Protein AF-A0A2N4T0K8-F1 (afdb_monomer_lite)

Structure (mmCIF, N/CA/C/O backbone):
data_AF-A0A2N4T0K8-F1
#
_entry.id   AF-A0A2N4T0K8-F1
#
loop_
_atom_site.group_PDB
_atom_site.id
_atom_site.type_symbol
_atom_site.label_atom_id
_atom_site.label_alt_id
_atom_site.label_comp_id
_atom_site.label_asym_id
_atom_site.label_entity_id
_atom_site.label_seq_id
_atom_site.pdbx_PDB_ins_code
_atom_site.Cartn_x
_atom_site.Cartn_y
_atom_site.Cartn_z
_atom_site.occupancy
_atom_site.B_iso_or_equiv
_atom_site.auth_seq_id
_atom_site.auth_comp_id
_atom_site.auth_asym_id
_atom_site.auth_atom_id
_atom_site.pdbx_PDB_model_num
ATOM 1 N N . MET A 1 1 ? -22.682 -22.685 23.194 1.00 35.81 1 MET A N 1
ATOM 2 C CA . MET A 1 1 ? -22.125 -21.341 22.929 1.00 35.81 1 MET A CA 1
ATOM 3 C C . MET A 1 1 ? -20.955 -21.494 21.971 1.00 35.81 1 MET A C 1
ATOM 5 O O . MET A 1 1 ? -19.899 -21.954 22.378 1.00 35.81 1 MET A O 1
ATOM 9 N N . ALA A 1 2 ? -21.181 -21.249 20.679 1.00 42.75 2 ALA A N 1
ATOM 10 C CA . ALA A 1 2 ? -20.169 -21.447 19.648 1.00 42.75 2 ALA A CA 1
ATOM 11 C C . ALA A 1 2 ? -19.291 -20.196 19.550 1.00 42.75 2 ALA A C 1
ATOM 13 O O . ALA A 1 2 ? -19.754 -19.114 19.191 1.00 42.75 2 ALA A O 1
ATOM 14 N N . GLN A 1 3 ? -18.024 -20.362 19.905 1.00 50.31 3 GLN A N 1
ATOM 15 C CA . GLN A 1 3 ? -16.971 -19.372 19.768 1.00 50.31 3 GLN A CA 1
ATOM 16 C C . GLN A 1 3 ? -16.830 -19.023 18.275 1.00 50.31 3 GLN A C 1
ATOM 18 O O . GLN A 1 3 ? -16.215 -19.767 17.509 1.00 50.31 3 GLN A O 1
ATOM 23 N N . ARG A 1 4 ? -17.423 -17.909 17.820 1.00 46.72 4 ARG A N 1
ATOM 24 C CA . ARG A 1 4 ? -17.082 -17.347 16.508 1.00 46.72 4 ARG A CA 1
ATOM 25 C C . ARG A 1 4 ? -15.642 -16.861 16.604 1.00 46.72 4 ARG A C 1
ATOM 27 O O . ARG A 1 4 ? -15.381 -15.784 17.129 1.00 46.72 4 ARG A O 1
ATOM 34 N N . LYS A 1 5 ? -14.709 -17.701 16.144 1.00 46.44 5 LYS A N 1
ATOM 35 C CA . LYS A 1 5 ? -13.332 -17.326 15.808 1.00 46.44 5 LYS A CA 1
ATOM 36 C C . LYS A 1 5 ? -13.421 -15.993 15.071 1.00 46.44 5 LYS A C 1
ATOM 38 O O . LYS A 1 5 ? -13.974 -15.960 13.973 1.00 46.44 5 LYS A O 1
ATOM 43 N N . GLY A 1 6 ? -12.959 -14.912 15.701 1.00 46.44 6 GLY A N 1
ATOM 44 C CA . GLY A 1 6 ? -12.860 -13.613 15.050 1.00 46.44 6 GLY A CA 1
ATOM 45 C C . GLY A 1 6 ? -12.164 -13.836 13.719 1.00 46.44 6 GLY A C 1
ATOM 46 O O . GLY A 1 6 ? -11.069 -14.405 13.692 1.00 46.44 6 GLY A O 1
ATOM 47 N N . SER A 1 7 ? -12.855 -13.522 12.625 1.00 54.44 7 SER A N 1
ATOM 48 C CA . SER A 1 7 ? -12.310 -13.647 11.283 1.00 54.44 7 SER A CA 1
ATOM 49 C C . SER A 1 7 ? -10.968 -12.935 11.297 1.00 54.44 7 SER A C 1
ATOM 51 O O . SER A 1 7 ? -10.917 -11.723 11.515 1.00 54.44 7 SER A O 1
ATOM 53 N N . ARG A 1 8 ? -9.874 -13.689 11.139 1.00 55.66 8 ARG A N 1
ATOM 54 C CA . ARG A 1 8 ? -8.593 -13.096 10.762 1.00 55.66 8 ARG A CA 1
ATOM 55 C C . ARG A 1 8 ? -8.935 -12.197 9.585 1.00 55.66 8 ARG A C 1
ATOM 57 O O . ARG A 1 8 ? -9.476 -12.716 8.611 1.00 55.66 8 ARG A O 1
ATOM 64 N N . ALA A 1 9 ? -8.765 -10.885 9.738 1.00 62.00 9 ALA A N 1
ATOM 65 C CA . ALA A 1 9 ? -9.004 -9.953 8.648 1.00 62.00 9 ALA A CA 1
ATOM 66 C C . ALA A 1 9 ? -8.274 -10.526 7.432 1.00 62.00 9 ALA A C 1
ATOM 68 O O . ALA A 1 9 ? -7.088 -10.854 7.543 1.00 62.00 9 ALA A O 1
ATOM 69 N N . ASP A 1 10 ? -9.007 -10.808 6.355 1.00 73.62 10 ASP A N 1
ATOM 70 C CA . ASP A 1 10 ? -8.443 -11.520 5.218 1.00 73.62 10 ASP A CA 1
ATOM 71 C C . ASP A 1 10 ? -7.490 -10.570 4.497 1.00 73.62 10 ASP A C 1
ATOM 73 O O . ASP A 1 10 ? -7.874 -9.785 3.632 1.00 73.62 10 ASP A O 1
ATOM 77 N N . VAL A 1 11 ? -6.224 -10.602 4.916 1.00 82.94 11 VAL A N 1
ATOM 78 C CA . VAL A 1 11 ? -5.156 -9.749 4.385 1.00 82.94 11 VAL A CA 1
ATOM 79 C C . VAL A 1 11 ? -4.911 -10.002 2.899 1.00 82.94 11 VAL A C 1
ATOM 81 O O . VAL A 1 11 ? -4.274 -9.183 2.246 1.00 82.94 11 VAL A O 1
ATOM 84 N N . LYS A 1 12 ? -5.442 -11.101 2.343 1.00 87.12 12 LYS A N 1
ATOM 85 C CA . LYS A 1 12 ? -5.314 -11.447 0.926 1.00 87.12 12 LYS A CA 1
ATOM 86 C C . LYS A 1 12 ? -5.931 -10.393 0.010 1.00 87.12 12 LYS A C 1
ATOM 88 O O . LYS A 1 12 ? -5.330 -10.097 -1.015 1.00 87.12 12 LYS A O 1
ATOM 93 N N . GLY A 1 13 ? -7.074 -9.809 0.380 1.00 89.50 13 GLY A N 1
ATOM 94 C CA . GLY A 1 13 ? -7.744 -8.785 -0.432 1.00 89.50 13 GLY A CA 1
ATOM 95 C C . GLY A 1 13 ? -6.859 -7.552 -0.659 1.00 89.50 13 GLY A C 1
ATOM 96 O O . GLY A 1 13 ? -6.464 -7.295 -1.798 1.00 89.50 13 GLY A O 1
ATOM 97 N N . PRO A 1 14 ? -6.469 -6.834 0.413 1.00 91.88 14 PRO A N 1
ATOM 98 C CA . PRO A 1 14 ? -5.524 -5.722 0.326 1.00 91.88 14 PRO A CA 1
ATOM 99 C C . PRO A 1 14 ? -4.198 -6.100 -0.329 1.00 91.88 14 PRO A C 1
ATOM 101 O O . PRO A 1 14 ? -3.658 -5.325 -1.110 1.00 91.88 14 PRO A O 1
ATOM 104 N N . LEU A 1 15 ? -3.673 -7.293 -0.038 1.00 93.31 15 LEU A N 1
ATOM 105 C CA . LEU A 1 15 ? -2.380 -7.717 -0.560 1.00 93.31 15 LEU A CA 1
ATOM 106 C C . LEU A 1 15 ? -2.398 -7.862 -2.086 1.00 93.31 15 LEU A C 1
ATOM 108 O O . LEU A 1 15 ? -1.510 -7.335 -2.750 1.00 93.31 15 LEU A O 1
ATOM 112 N N . ILE A 1 16 ? -3.419 -8.524 -2.642 1.00 95.62 16 ILE A N 1
ATOM 113 C CA . ILE A 1 16 ? -3.562 -8.697 -4.094 1.00 95.62 16 ILE A CA 1
ATOM 114 C C . ILE A 1 16 ? -3.710 -7.336 -4.777 1.00 95.62 16 ILE A C 1
ATOM 116 O O . ILE A 1 16 ? -3.024 -7.075 -5.766 1.00 95.62 16 ILE A O 1
ATOM 120 N N . LEU A 1 17 ? -4.561 -6.459 -4.234 1.00 93.94 17 LEU A N 1
ATOM 121 C CA . LEU A 1 17 ? -4.779 -5.121 -4.786 1.00 93.94 17 LEU A CA 1
ATOM 122 C C . LEU A 1 17 ? -3.470 -4.324 -4.846 1.00 93.94 17 LEU A C 1
ATOM 124 O O . LEU A 1 17 ? -3.122 -3.781 -5.895 1.00 93.94 17 LEU A O 1
ATOM 128 N N . SER A 1 18 ? -2.718 -4.294 -3.747 1.00 94.50 18 SER A N 1
ATOM 129 C CA . SER A 1 18 ? -1.447 -3.575 -3.684 1.00 94.50 18 SER A CA 1
ATOM 130 C C . SER A 1 18 ? -0.415 -4.138 -4.653 1.00 94.50 18 SER A C 1
ATOM 132 O O . SER A 1 18 ? 0.287 -3.367 -5.305 1.00 94.50 18 SER A O 1
ATOM 134 N N . THR A 1 19 ? -0.324 -5.464 -4.800 1.00 96.25 19 THR A N 1
ATOM 135 C CA . THR A 1 19 ? 0.590 -6.083 -5.771 1.00 96.25 19 THR A CA 1
ATOM 136 C C . THR A 1 19 ? 0.239 -5.690 -7.206 1.00 96.25 19 THR A C 1
ATOM 138 O O . THR A 1 19 ? 1.135 -5.330 -7.966 1.00 96.25 19 THR A O 1
ATOM 141 N N . VAL A 1 20 ? -1.046 -5.696 -7.578 1.00 97.44 20 VAL A N 1
ATOM 142 C CA . VAL A 1 20 ? -1.486 -5.258 -8.915 1.00 97.44 20 VAL A CA 1
ATOM 143 C C . VAL A 1 20 ? -1.114 -3.795 -9.154 1.00 97.44 20 VAL A C 1
ATOM 145 O O . VAL A 1 20 ? -0.521 -3.474 -10.184 1.00 97.44 20 VAL A O 1
ATOM 148 N N . MET A 1 21 ? -1.384 -2.917 -8.186 1.00 96.81 21 MET A N 1
ATOM 149 C CA . MET A 1 21 ? -1.031 -1.498 -8.287 1.00 96.81 21 MET A CA 1
ATOM 150 C C . MET A 1 21 ? 0.480 -1.278 -8.421 1.00 96.81 21 MET A C 1
ATOM 152 O O . MET A 1 21 ? 0.903 -0.427 -9.201 1.00 96.81 21 MET A O 1
ATOM 156 N N . ALA A 1 22 ? 1.299 -2.071 -7.725 1.00 96.19 22 ALA A N 1
ATOM 157 C CA . ALA A 1 22 ? 2.754 -2.018 -7.838 1.00 96.19 22 ALA A CA 1
ATOM 158 C C . ALA A 1 22 ? 3.237 -2.379 -9.251 1.00 96.19 22 ALA A C 1
ATOM 160 O O . ALA A 1 22 ? 4.089 -1.686 -9.803 1.00 96.19 22 ALA A O 1
ATOM 161 N N . VAL A 1 23 ? 2.666 -3.424 -9.861 1.00 97.25 23 VAL A N 1
ATOM 162 C CA . VAL A 1 23 ? 2.999 -3.839 -11.236 1.00 97.25 23 VAL A CA 1
ATOM 163 C C . VAL A 1 23 ? 2.595 -2.764 -12.246 1.00 97.25 23 VAL A C 1
ATOM 165 O O . VAL A 1 23 ? 3.375 -2.440 -13.141 1.00 97.25 23 VAL A O 1
ATOM 168 N N . VAL A 1 24 ? 1.409 -2.170 -12.085 1.00 96.50 24 VAL A N 1
ATOM 169 C CA . VAL A 1 24 ? 0.945 -1.069 -12.944 1.00 96.50 24 VAL A CA 1
ATOM 170 C C . VAL A 1 24 ? 1.867 0.144 -12.818 1.00 96.50 24 VAL A C 1
ATOM 172 O O . VAL A 1 24 ? 2.294 0.692 -13.833 1.00 96.50 24 VAL A O 1
ATOM 175 N N . ALA A 1 25 ? 2.222 0.539 -11.592 1.00 95.69 25 ALA A N 1
ATOM 176 C CA . ALA A 1 25 ? 3.135 1.651 -11.345 1.00 95.69 25 ALA A CA 1
ATOM 177 C C . ALA A 1 25 ? 4.531 1.383 -11.923 1.00 95.69 25 ALA A C 1
ATOM 179 O O . ALA A 1 25 ? 5.100 2.259 -12.571 1.00 95.69 25 ALA A O 1
ATOM 180 N N . PHE A 1 26 ? 5.053 0.165 -11.752 1.00 93.62 26 PHE A N 1
ATOM 181 C CA . PHE A 1 26 ? 6.319 -0.253 -12.346 1.00 93.62 26 PHE A CA 1
ATOM 182 C C . PHE A 1 26 ? 6.297 -0.094 -13.868 1.00 93.62 26 PHE A C 1
ATOM 184 O O . PHE A 1 26 ? 7.172 0.563 -14.424 1.00 93.62 26 PHE A O 1
ATOM 191 N N . ALA A 1 27 ? 5.291 -0.664 -14.541 1.00 92.31 27 ALA A N 1
ATOM 192 C CA . ALA A 1 27 ? 5.180 -0.612 -15.995 1.00 92.31 27 ALA A CA 1
ATOM 193 C C . ALA A 1 27 ? 5.035 0.831 -16.497 1.00 92.31 27 ALA A C 1
ATOM 195 O O . ALA A 1 27 ? 5.733 1.235 -17.426 1.00 92.31 27 ALA A O 1
ATOM 196 N N . ALA A 1 28 ? 4.187 1.629 -15.841 1.00 92.12 28 ALA A N 1
ATOM 197 C CA . ALA A 1 28 ? 4.003 3.035 -16.176 1.00 92.12 28 ALA A CA 1
ATOM 198 C C . ALA A 1 28 ? 5.312 3.823 -16.035 1.00 92.12 28 ALA A C 1
ATOM 200 O O . ALA A 1 28 ? 5.703 4.531 -16.959 1.00 92.12 28 ALA A O 1
ATOM 201 N N . VAL A 1 29 ? 6.032 3.677 -14.920 1.00 92.19 29 VAL A N 1
ATOM 202 C CA . VAL A 1 29 ? 7.287 4.407 -14.694 1.00 92.19 29 VAL A CA 1
ATOM 203 C C . VAL A 1 29 ? 8.406 3.896 -15.595 1.00 92.19 29 VAL A C 1
ATOM 205 O O . VAL A 1 29 ? 9.145 4.710 -16.135 1.00 92.19 29 VAL A O 1
ATOM 208 N N . ALA A 1 30 ? 8.512 2.591 -15.839 1.00 88.19 30 ALA A N 1
ATOM 209 C CA . ALA A 1 30 ? 9.498 2.041 -16.767 1.00 88.19 30 ALA A CA 1
ATOM 210 C C . ALA A 1 30 ? 9.324 2.595 -18.195 1.00 88.19 30 ALA A C 1
ATOM 212 O O . ALA A 1 30 ? 10.316 2.883 -18.864 1.00 88.19 30 ALA A O 1
ATOM 213 N N . ILE A 1 31 ? 8.079 2.794 -18.646 1.00 87.38 31 ILE A N 1
ATOM 214 C CA . ILE A 1 31 ? 7.776 3.358 -19.970 1.00 87.38 31 ILE A CA 1
ATOM 215 C C . ILE A 1 31 ? 7.943 4.883 -19.975 1.00 87.38 31 ILE A C 1
ATOM 217 O O . ILE A 1 31 ? 8.619 5.429 -20.841 1.00 87.38 31 ILE A O 1
ATOM 221 N N . PHE A 1 32 ? 7.357 5.600 -19.016 1.00 86.50 32 PHE A N 1
ATOM 222 C CA . PHE A 1 32 ? 7.353 7.065 -19.045 1.00 86.50 32 PHE A CA 1
ATOM 223 C C . PHE A 1 32 ? 8.681 7.691 -18.616 1.00 86.50 32 PHE A C 1
ATOM 225 O O . PHE A 1 32 ? 9.048 8.742 -19.134 1.00 86.50 32 PHE A O 1
ATOM 232 N N . ALA A 1 33 ? 9.436 7.059 -17.713 1.00 85.81 33 ALA A N 1
ATOM 233 C CA . ALA A 1 33 ? 10.711 7.607 -17.249 1.00 85.81 33 ALA A CA 1
ATOM 234 C C . ALA A 1 33 ? 11.848 7.468 -18.271 1.00 85.81 33 ALA A C 1
ATOM 236 O O . ALA A 1 33 ? 12.880 8.119 -18.115 1.00 85.81 33 ALA A O 1
ATOM 237 N N . THR A 1 34 ? 11.689 6.616 -19.288 1.00 80.44 34 THR A N 1
ATOM 238 C CA . THR A 1 34 ? 12.666 6.475 -20.379 1.00 80.44 34 THR A CA 1
ATOM 239 C C . THR A 1 34 ? 12.454 7.521 -21.467 1.00 80.44 34 THR A C 1
ATOM 241 O O . THR A 1 34 ? 13.408 7.923 -22.127 1.00 80.44 34 THR A O 1
ATOM 244 N N . GLY A 1 35 ? 11.230 8.031 -21.629 1.00 74.38 35 GLY A N 1
ATOM 245 C CA . GLY A 1 35 ? 10.932 9.074 -22.612 1.00 74.38 35 GLY A CA 1
ATOM 246 C C . GLY A 1 35 ? 11.158 8.651 -24.072 1.00 74.38 35 GLY A C 1
ATOM 247 O O . GLY A 1 35 ? 11.260 9.521 -24.930 1.00 74.38 35 GLY A O 1
ATOM 248 N N . GLY A 1 36 ? 11.259 7.346 -24.364 1.00 69.44 36 GLY A N 1
ATOM 249 C CA . GLY A 1 36 ? 11.538 6.799 -25.699 1.00 69.44 36 GLY A CA 1
ATOM 250 C C . GLY A 1 36 ? 12.529 5.627 -25.676 1.00 69.44 36 GLY A C 1
ATOM 251 O O . GLY A 1 36 ? 13.088 5.297 -24.633 1.00 69.44 36 GLY A O 1
ATOM 252 N N . THR A 1 37 ? 12.752 4.985 -26.829 1.00 64.62 37 THR A N 1
ATOM 253 C CA . THR A 1 37 ? 13.594 3.774 -26.957 1.00 64.62 37 THR A CA 1
ATOM 254 C C . THR A 1 37 ? 15.102 4.034 -26.904 1.00 64.62 37 THR A C 1
ATOM 256 O O . THR A 1 37 ? 15.863 3.083 -26.761 1.00 64.62 37 THR A O 1
ATOM 259 N N . ASP A 1 38 ? 15.538 5.293 -27.007 1.00 68.06 38 ASP A N 1
ATOM 260 C CA . ASP A 1 38 ? 16.963 5.665 -27.025 1.00 68.06 38 ASP A CA 1
ATOM 261 C C . ASP A 1 38 ? 17.587 5.823 -25.630 1.00 68.06 38 ASP A C 1
ATOM 263 O O . ASP A 1 38 ? 18.800 5.984 -25.503 1.00 68.06 38 ASP A O 1
ATOM 267 N N . ASN A 1 39 ? 16.785 5.768 -24.565 1.00 72.81 39 ASN A N 1
ATOM 268 C CA . ASN A 1 39 ? 17.273 5.898 -23.196 1.00 72.81 39 ASN A CA 1
ATOM 269 C C . ASN A 1 39 ? 17.318 4.558 -22.467 1.00 72.81 39 ASN A C 1
ATOM 271 O O . ASN A 1 39 ? 16.466 3.686 -22.635 1.00 72.81 39 ASN A O 1
ATOM 275 N N . ALA A 1 40 ? 18.295 4.442 -21.568 1.00 74.38 40 ALA A N 1
ATOM 276 C CA . ALA A 1 40 ? 18.405 3.302 -20.673 1.00 74.38 40 ALA A CA 1
ATOM 277 C C . ALA A 1 40 ? 17.145 3.163 -19.806 1.00 74.38 40 ALA A C 1
ATOM 279 O O . ALA A 1 40 ? 16.671 4.132 -19.202 1.00 74.38 40 ALA A O 1
ATOM 280 N N . LEU A 1 41 ? 16.633 1.933 -19.712 1.00 75.19 41 LEU A N 1
ATOM 281 C CA . LEU A 1 41 ? 15.462 1.624 -18.904 1.00 75.19 41 LEU A CA 1
ATOM 282 C C . LEU A 1 41 ? 15.750 1.924 -17.428 1.00 75.19 41 LEU A C 1
ATOM 284 O O . LEU A 1 41 ? 16.597 1.277 -16.810 1.00 75.19 41 LEU A O 1
ATOM 288 N N . ARG A 1 42 ? 15.053 2.909 -16.845 1.00 84.62 42 ARG A N 1
ATOM 289 C CA . ARG A 1 42 ? 15.233 3.293 -15.434 1.00 84.62 42 ARG A CA 1
ATOM 290 C C . ARG A 1 42 ? 14.517 2.319 -14.498 1.00 84.62 42 ARG A C 1
ATOM 292 O O . ARG A 1 42 ? 13.555 2.678 -13.824 1.00 84.62 42 ARG A O 1
ATOM 299 N N . LEU A 1 43 ? 15.018 1.084 -14.456 1.00 86.06 43 LEU A N 1
ATOM 300 C CA . LEU A 1 43 ? 14.514 0.011 -13.594 1.00 86.06 43 LEU A CA 1
ATOM 301 C C . LEU A 1 43 ? 14.571 0.377 -12.112 1.00 86.06 43 LEU A C 1
ATOM 303 O O . LEU A 1 43 ? 13.651 0.039 -11.379 1.00 86.06 43 LEU A O 1
ATOM 307 N N . ASP A 1 44 ? 15.608 1.100 -11.693 1.00 87.75 44 ASP A N 1
ATOM 308 C CA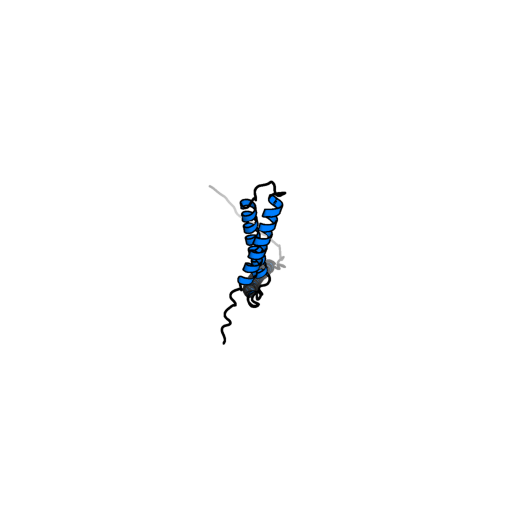 . ASP A 1 44 ? 15.755 1.564 -10.311 1.00 87.75 44 ASP A CA 1
ATOM 309 C C . ASP A 1 44 ? 14.595 2.494 -9.911 1.00 87.75 44 ASP A C 1
ATOM 311 O O . ASP A 1 44 ? 13.867 2.243 -8.950 1.00 87.75 44 ASP A O 1
ATOM 315 N N . LEU A 1 45 ? 14.307 3.498 -10.748 1.00 91.62 45 LEU A N 1
ATOM 316 C CA . LEU A 1 45 ? 13.193 4.419 -10.522 1.00 91.62 45 LEU A CA 1
ATOM 317 C C . LEU A 1 45 ? 11.833 3.706 -10.576 1.00 91.62 45 LEU A C 1
ATOM 319 O O . LEU A 1 45 ? 10.961 3.984 -9.754 1.00 91.62 45 LEU A O 1
ATOM 323 N N . ALA A 1 46 ? 11.657 2.777 -11.520 1.00 91.00 46 ALA A N 1
ATOM 324 C CA . ALA A 1 46 ? 10.436 1.986 -11.633 1.00 91.00 46 ALA A CA 1
ATOM 325 C C . ALA A 1 46 ? 10.217 1.083 -10.409 1.00 91.00 46 ALA A C 1
ATOM 327 O O . ALA A 1 46 ? 9.093 0.987 -9.918 1.00 91.00 46 ALA A O 1
ATOM 328 N N . LEU A 1 47 ? 11.276 0.465 -9.876 1.00 93.31 47 LEU A N 1
ATOM 329 C CA . LEU A 1 47 ? 11.218 -0.384 -8.686 1.00 93.31 47 LEU A CA 1
ATOM 330 C C . LEU A 1 47 ? 10.873 0.430 -7.432 1.00 93.31 47 LEU A C 1
ATOM 332 O O . LEU A 1 47 ? 9.998 0.030 -6.663 1.00 93.31 47 LEU A O 1
ATOM 336 N N . ILE A 1 48 ? 11.507 1.594 -7.254 1.00 95.38 48 ILE A N 1
ATOM 337 C CA . ILE A 1 48 ? 11.198 2.516 -6.153 1.00 95.38 48 ILE A CA 1
ATOM 338 C C . ILE A 1 48 ? 9.733 2.955 -6.235 1.00 95.38 48 ILE A C 1
ATOM 340 O O . ILE A 1 48 ? 9.004 2.866 -5.246 1.00 95.38 48 ILE A O 1
ATOM 344 N N . ALA A 1 49 ? 9.272 3.374 -7.416 1.00 94.62 49 ALA A N 1
ATOM 345 C CA . ALA A 1 49 ? 7.891 3.801 -7.614 1.00 94.62 49 ALA A CA 1
ATOM 346 C C . ALA A 1 49 ? 6.884 2.673 -7.340 1.00 94.62 49 ALA A C 1
ATOM 348 O O . ALA A 1 49 ? 5.871 2.901 -6.678 1.00 94.62 49 ALA A O 1
ATOM 349 N N . ALA A 1 50 ? 7.180 1.451 -7.787 1.00 96.12 50 ALA A N 1
ATOM 350 C CA . ALA A 1 50 ? 6.367 0.273 -7.505 1.00 96.12 50 ALA A CA 1
ATOM 351 C C . ALA A 1 50 ? 6.271 -0.011 -6.001 1.00 96.12 50 ALA A C 1
ATOM 353 O O . ALA A 1 50 ? 5.180 -0.270 -5.491 1.00 96.12 50 ALA A O 1
ATOM 354 N N . GLY A 1 51 ? 7.391 0.092 -5.278 1.00 96.75 51 GLY A N 1
ATOM 355 C CA . GLY A 1 51 ? 7.432 -0.064 -3.825 1.00 96.75 51 GLY A CA 1
ATOM 356 C C . GLY A 1 51 ? 6.608 0.998 -3.092 1.00 96.75 51 GLY A C 1
ATOM 357 O O . GLY A 1 51 ? 5.829 0.664 -2.200 1.00 96.75 51 GLY A O 1
ATOM 358 N N . ILE A 1 52 ? 6.715 2.266 -3.500 1.00 97.56 52 ILE A N 1
ATOM 359 C CA . ILE A 1 52 ? 5.916 3.359 -2.923 1.00 97.56 52 ILE A CA 1
ATOM 360 C C . ILE A 1 52 ? 4.425 3.122 -3.177 1.00 97.56 52 ILE A C 1
ATOM 362 O O . ILE A 1 52 ? 3.629 3.201 -2.241 1.00 97.56 52 ILE A O 1
ATOM 366 N N . ALA A 1 53 ? 4.047 2.797 -4.415 1.00 97.50 53 ALA A N 1
ATOM 367 C CA . ALA A 1 53 ? 2.660 2.518 -4.773 1.00 97.50 53 ALA A CA 1
ATOM 368 C C . ALA A 1 53 ? 2.100 1.339 -3.965 1.00 97.50 53 ALA A C 1
ATOM 370 O O . ALA A 1 53 ? 1.016 1.450 -3.397 1.00 97.50 53 ALA A O 1
ATOM 371 N N . PHE A 1 54 ? 2.869 0.254 -3.831 1.00 97.75 54 PHE A N 1
ATOM 372 C CA . PHE A 1 54 ? 2.502 -0.902 -3.017 1.00 97.75 54 PHE A CA 1
ATOM 373 C C . PHE A 1 54 ? 2.186 -0.505 -1.570 1.00 97.75 54 PHE A C 1
ATOM 375 O O . PHE A 1 54 ? 1.109 -0.816 -1.059 1.00 97.75 54 PHE A O 1
ATOM 382 N N . ILE A 1 55 ? 3.107 0.211 -0.914 1.00 97.62 55 ILE A N 1
ATOM 383 C CA . ILE A 1 55 ? 2.948 0.634 0.482 1.00 97.62 55 ILE A CA 1
ATOM 384 C C . ILE A 1 55 ? 1.744 1.567 0.618 1.00 97.62 55 ILE A C 1
ATOM 386 O O . ILE A 1 55 ? 0.917 1.365 1.506 1.00 97.62 55 ILE A O 1
ATOM 390 N N . ALA A 1 56 ? 1.602 2.547 -0.276 1.00 98.06 56 ALA A N 1
ATOM 391 C CA . ALA A 1 56 ? 0.479 3.477 -0.261 1.00 98.06 56 ALA A CA 1
ATOM 392 C C . ALA A 1 56 ? -0.866 2.743 -0.375 1.00 98.06 56 ALA A C 1
ATOM 394 O O . ALA A 1 56 ? -1.775 3.000 0.414 1.00 98.06 56 ALA A O 1
ATOM 395 N N . THR A 1 57 ? -0.988 1.779 -1.293 1.00 97.12 57 THR A N 1
ATOM 396 C CA . THR A 1 57 ? -2.213 0.981 -1.448 1.00 97.12 57 THR A CA 1
ATOM 397 C C . THR A 1 57 ? -2.498 0.117 -0.218 1.00 97.12 57 THR A C 1
ATOM 399 O O . THR A 1 57 ? -3.652 0.048 0.214 1.00 97.12 57 THR A O 1
ATOM 402 N N . VAL A 1 58 ? -1.472 -0.487 0.401 1.00 95.56 58 VAL A N 1
ATOM 403 C CA . VAL A 1 58 ? -1.641 -1.240 1.658 1.00 95.56 58 VAL A CA 1
ATOM 404 C C . VAL A 1 58 ? -2.151 -0.324 2.766 1.00 95.56 58 VAL A C 1
ATOM 406 O O . VAL A 1 58 ? -3.111 -0.681 3.445 1.00 95.56 58 VAL A O 1
ATOM 409 N N . VAL A 1 59 ? -1.543 0.852 2.938 1.00 96.44 59 VAL A N 1
ATOM 410 C CA . VAL A 1 59 ? -1.926 1.811 3.983 1.00 96.44 59 VAL A CA 1
ATOM 411 C C . VAL A 1 59 ? -3.370 2.259 3.791 1.00 96.44 59 VAL A C 1
ATOM 413 O O . VAL A 1 59 ? -4.157 2.155 4.725 1.00 96.44 59 VAL A O 1
ATOM 416 N N . VAL A 1 60 ? -3.750 2.669 2.578 1.00 95.88 60 VAL A N 1
ATOM 417 C CA . VAL A 1 60 ? -5.127 3.086 2.273 1.00 95.88 60 VAL A CA 1
ATOM 418 C C . VAL A 1 60 ? -6.119 1.956 2.547 1.00 95.88 60 VAL A C 1
ATOM 420 O O . VAL A 1 60 ? -7.126 2.175 3.218 1.00 95.88 60 VAL A O 1
ATOM 423 N N . SER A 1 61 ? -5.817 0.736 2.097 1.00 93.56 61 SER A N 1
ATOM 424 C CA . SER A 1 61 ? -6.679 -0.428 2.333 1.00 93.56 61 SER A CA 1
ATOM 425 C C . SER A 1 61 ? -6.820 -0.740 3.824 1.00 93.56 61 SER A C 1
ATOM 427 O O . SER A 1 61 ? -7.917 -1.025 4.298 1.00 93.56 61 SER A O 1
ATOM 429 N N . ALA A 1 62 ? -5.727 -0.650 4.585 1.00 91.88 62 ALA A N 1
ATOM 430 C CA . ALA A 1 62 ? -5.744 -0.850 6.030 1.00 91.88 62 ALA A CA 1
ATOM 431 C C . ALA A 1 62 ? -6.562 0.235 6.745 1.00 91.88 62 ALA A C 1
ATOM 433 O O . ALA A 1 62 ? -7.342 -0.079 7.643 1.00 91.88 62 ALA A O 1
ATOM 434 N N . THR A 1 63 ? -6.434 1.500 6.335 1.00 93.94 63 THR A N 1
ATOM 435 C CA . THR A 1 63 ? -7.238 2.598 6.879 1.00 93.94 63 THR A CA 1
ATOM 436 C C . THR A 1 63 ? -8.722 2.384 6.597 1.00 93.94 63 THR A C 1
ATOM 438 O O . THR A 1 63 ? -9.528 2.517 7.514 1.00 93.94 63 THR A O 1
ATOM 441 N N . LEU A 1 64 ? -9.089 1.977 5.379 1.00 91.44 64 LEU A N 1
ATOM 442 C CA . LEU A 1 64 ? -10.476 1.648 5.038 1.00 91.44 64 LEU A CA 1
ATOM 443 C C . LEU A 1 64 ? -11.010 0.491 5.890 1.00 91.44 64 LEU A C 1
ATOM 445 O O . LEU A 1 64 ? -12.095 0.602 6.450 1.00 91.44 64 LEU A O 1
ATOM 449 N N . MET A 1 65 ? -10.215 -0.565 6.096 1.00 87.19 65 MET A N 1
ATOM 450 C CA . MET A 1 65 ? -10.590 -1.671 6.985 1.00 87.19 65 MET A CA 1
ATOM 451 C C . MET A 1 65 ? -10.824 -1.226 8.432 1.00 87.19 65 MET A C 1
ATOM 453 O O . MET A 1 65 ? -11.670 -1.802 9.111 1.00 87.19 65 MET A O 1
ATOM 457 N N . ILE A 1 66 ? -10.079 -0.234 8.927 1.00 86.12 66 ILE A N 1
ATOM 458 C CA . ILE A 1 66 ? -10.290 0.336 10.265 1.00 86.12 66 ILE A CA 1
ATOM 459 C C . ILE A 1 66 ? -11.587 1.151 10.302 1.00 86.12 66 ILE A C 1
ATOM 461 O O . ILE A 1 66 ? -12.344 1.026 11.260 1.00 86.12 66 ILE A O 1
ATOM 465 N N . VAL A 1 67 ? -11.847 1.953 9.266 1.00 87.25 67 VAL A N 1
ATOM 466 C CA . VAL A 1 67 ? -13.036 2.814 9.160 1.00 87.25 67 VAL A CA 1
ATOM 467 C C . VAL A 1 67 ? -14.323 1.999 9.038 1.00 87.25 67 VAL A C 1
ATOM 469 O O . VAL A 1 67 ? -15.321 2.332 9.670 1.00 87.25 67 VAL A O 1
ATOM 472 N N . GLU A 1 68 ? -14.311 0.921 8.256 1.00 81.31 68 GLU A N 1
ATOM 473 C CA . GLU A 1 68 ? -15.486 0.067 8.054 1.00 81.31 68 GLU A CA 1
ATOM 474 C C . GLU A 1 68 ? -15.760 -0.872 9.230 1.00 81.31 68 GLU A C 1
ATOM 476 O O . GLU A 1 68 ? -16.851 -1.440 9.326 1.00 81.31 68 GLU A O 1
ATOM 481 N N . ARG A 1 69 ? -14.786 -1.074 10.127 1.00 79.38 69 ARG A N 1
ATOM 482 C CA . ARG A 1 69 ? -14.942 -2.029 11.220 1.00 79.38 69 ARG A CA 1
ATOM 483 C C . ARG A 1 69 ? -16.012 -1.519 12.189 1.00 79.38 69 ARG A C 1
ATOM 485 O O . ARG A 1 69 ? -15.791 -0.501 12.846 1.00 79.38 69 ARG A O 1
ATOM 492 N N . PRO A 1 70 ? -17.148 -2.228 12.340 1.00 73.88 70 PRO A N 1
ATOM 493 C CA . PRO A 1 70 ? -18.182 -1.796 13.262 1.00 73.88 70 PRO A CA 1
ATOM 494 C C . PRO A 1 70 ? -17.613 -1.804 14.681 1.00 73.88 70 PRO A C 1
ATOM 496 O O . PRO A 1 70 ? -17.060 -2.809 15.138 1.00 73.88 70 PRO A O 1
ATOM 499 N N . ASN A 1 71 ? -17.723 -0.664 15.361 1.00 73.56 71 ASN A N 1
ATOM 500 C CA . ASN A 1 71 ? -17.336 -0.552 16.758 1.00 73.56 71 ASN A CA 1
ATOM 501 C C . ASN A 1 71 ? -18.317 -1.362 17.618 1.00 73.56 71 ASN A C 1
ATOM 503 O O . ASN A 1 71 ? -19.520 -1.359 17.349 1.00 73.56 71 ASN A O 1
ATOM 507 N N . ASP A 1 72 ? -17.819 -2.061 18.640 1.00 76.75 72 ASP A N 1
ATOM 508 C CA . ASP A 1 72 ? -18.682 -2.848 19.524 1.00 76.75 72 ASP A CA 1
ATOM 509 C C . ASP A 1 72 ? -19.729 -1.919 20.173 1.00 76.75 72 ASP A C 1
ATOM 511 O O . ASP A 1 72 ? -19.354 -0.884 20.740 1.00 76.75 72 ASP A O 1
ATOM 515 N N . PRO A 1 73 ? -21.036 -2.238 20.109 1.00 66.56 73 PRO A N 1
ATOM 516 C CA . PRO A 1 73 ? -22.074 -1.382 20.679 1.00 66.56 73 PRO A CA 1
ATOM 517 C C . PRO A 1 73 ? -21.898 -1.160 22.190 1.00 66.56 73 PRO A C 1
ATOM 519 O O . PRO A 1 73 ? -22.354 -0.142 22.712 1.00 66.56 73 PRO A O 1
ATOM 522 N N . SER A 1 74 ? -21.197 -2.056 22.893 1.00 66.00 74 SER A N 1
ATOM 523 C CA . SER A 1 74 ? -20.855 -1.898 24.312 1.00 66.00 74 SER A CA 1
ATOM 524 C C . SER A 1 74 ? -19.758 -0.858 24.579 1.00 66.00 74 SER A C 1
ATOM 526 O O . SER A 1 74 ? -19.711 -0.308 25.675 1.00 66.00 74 SER A O 1
ATOM 528 N N . LEU A 1 75 ? -18.927 -0.510 23.586 1.00 67.69 75 LEU A N 1
ATOM 529 C CA . LEU A 1 75 ? -17.910 0.550 23.693 1.00 67.69 75 LEU A CA 1
ATOM 530 C C . LEU A 1 75 ? -18.511 1.959 23.529 1.00 67.69 75 LEU A C 1
ATOM 532 O O . LEU A 1 75 ? -17.913 2.937 23.973 1.00 67.69 75 LEU A O 1
ATOM 536 N N . GLY A 1 76 ? -19.692 2.074 22.907 1.00 62.66 76 GLY A N 1
ATOM 537 C CA . GLY A 1 76 ? -20.473 3.318 22.813 1.00 62.66 76 GLY A CA 1
ATOM 538 C C . GLY A 1 76 ? -21.409 3.551 24.004 1.00 62.66 76 GLY A C 1
ATOM 539 O O . GLY A 1 76 ? -21.892 4.666 24.211 1.00 62.66 76 GLY A O 1
ATOM 540 N N . GLN A 1 77 ? -21.642 2.520 24.822 1.00 65.62 77 GLN A N 1
ATOM 541 C CA . GLN A 1 77 ? -22.261 2.677 26.131 1.00 65.62 77 GLN A CA 1
ATOM 542 C C . GLN A 1 77 ? -21.224 3.301 27.058 1.00 65.62 77 GLN A C 1
ATOM 544 O O . GLN A 1 77 ? -20.438 2.605 27.694 1.00 65.62 77 GLN A O 1
ATOM 549 N N . GLY A 1 78 ? -21.182 4.636 27.092 1.00 65.44 78 GLY A N 1
ATOM 550 C CA . GLY A 1 78 ? -20.336 5.367 28.029 1.00 65.44 78 GLY A CA 1
ATOM 551 C C . GLY A 1 78 ? -20.421 4.717 29.410 1.00 65.44 78 GLY A C 1
ATOM 552 O O . GLY A 1 78 ? -21.510 4.354 29.850 1.00 65.44 78 GLY A O 1
ATOM 553 N N . THR A 1 79 ? -19.274 4.554 30.070 1.00 65.50 79 THR A N 1
ATOM 554 C CA . THR A 1 79 ? -19.041 3.703 31.256 1.00 65.50 79 THR A CA 1
ATOM 555 C C . THR A 1 79 ? -19.942 3.982 32.468 1.00 65.50 79 THR A C 1
ATOM 557 O O . THR A 1 79 ? -19.741 3.414 33.537 1.00 65.50 79 THR A O 1
ATOM 560 N N . GLY A 1 80 ? -20.899 4.908 32.370 1.00 59.81 80 GLY A N 1
ATOM 561 C CA . GLY A 1 80 ? -21.783 5.319 33.453 1.00 59.81 80 GLY A CA 1
ATOM 562 C C . GLY A 1 80 ? -21.046 6.022 34.593 1.00 59.81 80 GLY A C 1
ATOM 563 O O . GLY A 1 80 ? -21.695 6.552 35.491 1.00 59.81 80 GLY A O 1
ATOM 564 N N . VAL A 1 81 ? -19.711 6.102 34.546 1.00 63.00 81 VAL A N 1
ATOM 565 C CA . VAL A 1 81 ? -18.867 6.684 35.596 1.00 63.00 81 VAL A CA 1
ATOM 566 C C . VAL A 1 81 ? -19.241 8.149 35.835 1.00 63.00 81 VAL A C 1
ATOM 568 O O . VAL A 1 81 ? -19.311 8.588 36.981 1.00 63.00 81 VAL A O 1
ATOM 571 N N . ASN A 1 82 ? -19.640 8.880 34.788 1.00 56.22 82 ASN A N 1
ATOM 572 C CA . ASN A 1 82 ? -20.081 10.273 34.916 1.00 56.22 82 ASN A CA 1
ATOM 573 C C . ASN A 1 82 ? -21.451 10.439 35.623 1.00 56.22 82 ASN A C 1
ATOM 575 O O . ASN A 1 82 ? -21.779 11.520 36.104 1.00 56.22 82 ASN A O 1
ATOM 579 N N . ARG A 1 83 ? -22.254 9.372 35.776 1.00 56.75 83 ARG A N 1
ATOM 580 C CA . ARG A 1 83 ? -23.466 9.414 36.621 1.00 56.75 83 ARG A CA 1
ATOM 581 C C . ARG A 1 83 ? -23.120 9.410 38.111 1.00 56.75 83 ARG A C 1
ATOM 583 O O . ARG A 1 83 ? -23.825 10.045 38.892 1.00 56.75 83 ARG A O 1
ATOM 590 N N . SER A 1 84 ? -22.045 8.720 38.495 1.00 59.44 84 SER A N 1
ATOM 591 C CA . SER A 1 84 ? -21.563 8.676 39.881 1.00 59.44 84 SER A CA 1
ATOM 592 C C . SER A 1 84 ? -20.958 10.020 40.295 1.00 59.44 84 SER A C 1
ATOM 594 O O . SER A 1 84 ? -21.337 10.583 41.321 1.00 59.44 84 SER A O 1
ATOM 596 N N . SER A 1 85 ? -20.126 10.614 39.433 1.00 58.66 85 SER A N 1
ATOM 597 C CA . SER A 1 85 ? -19.528 11.930 39.681 1.00 58.66 85 SER A CA 1
ATOM 598 C C . SER A 1 85 ? -20.587 13.026 39.793 1.00 58.66 85 SER A C 1
ATOM 600 O O . SER A 1 85 ? -20.547 13.817 40.728 1.00 58.66 85 SER A O 1
ATOM 602 N N . ALA A 1 86 ? -21.587 13.049 38.903 1.00 61.22 86 ALA A N 1
ATOM 603 C CA . ALA A 1 86 ? -22.677 14.024 38.969 1.00 61.22 86 ALA A CA 1
ATOM 604 C C . ALA A 1 86 ? -23.485 13.931 40.277 1.00 61.22 86 ALA A C 1
ATOM 606 O O . ALA A 1 86 ? -23.871 14.963 40.826 1.00 61.22 86 ALA A O 1
ATOM 607 N N . ARG A 1 87 ? -23.702 12.719 40.811 1.00 62.09 87 ARG A N 1
ATOM 608 C CA . ARG A 1 87 ? -24.354 12.529 42.118 1.00 62.09 87 ARG A CA 1
ATOM 609 C C . ARG A 1 87 ? -23.480 13.015 43.272 1.00 62.09 87 ARG A C 1
ATOM 611 O O . ARG A 1 87 ? -23.983 13.745 44.118 1.00 62.09 87 ARG A O 1
ATOM 618 N N . LEU A 1 88 ? -22.182 12.710 43.257 1.00 66.00 88 LEU A N 1
ATOM 619 C CA . LEU A 1 88 ? -21.233 13.191 44.269 1.00 66.00 88 LEU A CA 1
ATOM 620 C C . LEU A 1 88 ? -21.084 14.723 44.243 1.00 66.00 88 LEU A C 1
ATOM 622 O O . LEU A 1 88 ? -21.077 15.362 45.293 1.00 66.00 88 LEU A O 1
ATOM 626 N N . TYR A 1 89 ? -21.041 15.343 43.058 1.00 66.81 89 TYR A N 1
ATOM 627 C CA . TYR A 1 89 ? -21.032 16.804 42.922 1.00 66.81 89 TYR A CA 1
ATOM 628 C C . TYR A 1 89 ? -22.356 17.436 43.371 1.00 66.81 89 TYR A C 1
ATOM 630 O O . TYR A 1 89 ? -22.335 18.494 44.003 1.00 66.81 89 TYR A O 1
ATOM 638 N N . ALA A 1 90 ? -23.500 16.802 43.089 1.00 72.56 90 ALA A N 1
ATOM 639 C CA . ALA A 1 90 ? -24.808 17.271 43.545 1.00 72.56 90 ALA A CA 1
ATOM 640 C C . ALA A 1 90 ? -24.944 17.191 45.073 1.00 72.56 90 ALA A C 1
ATOM 642 O O . ALA A 1 90 ? -25.398 18.148 45.697 1.00 72.56 90 ALA A O 1
ATOM 643 N N . GLU A 1 91 ? -24.487 16.099 45.684 1.00 75.94 91 GLU A N 1
ATOM 644 C CA . GLU A 1 91 ? -24.510 15.900 47.134 1.00 75.94 91 GLU A CA 1
ATOM 645 C C . GLU A 1 91 ? -23.540 16.849 47.852 1.00 75.94 91 GLU A C 1
ATOM 647 O O . GLU A 1 91 ? 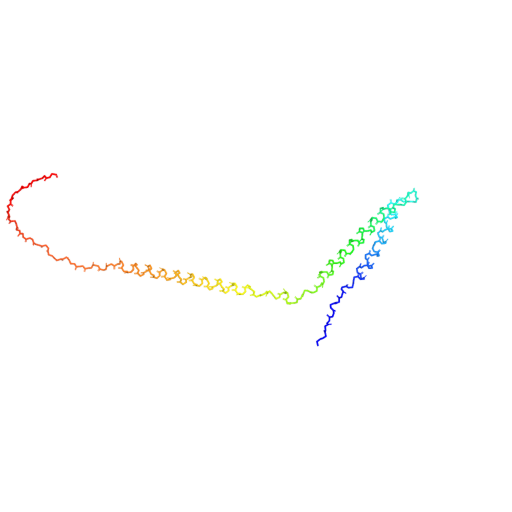-23.918 17.511 48.820 1.00 75.94 91 GLU A O 1
ATOM 652 N N . ALA A 1 92 ? -22.330 17.042 47.316 1.00 77.56 92 ALA A N 1
ATOM 6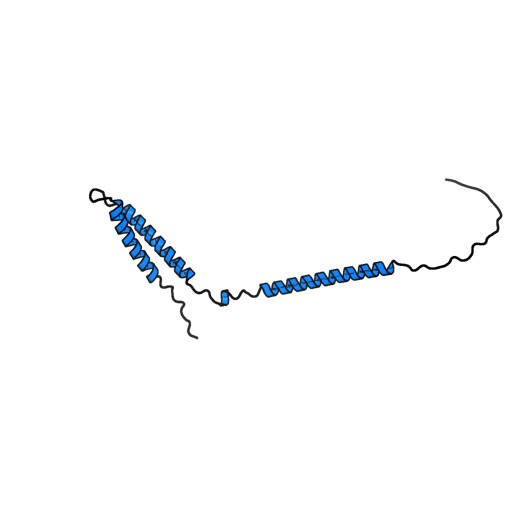53 C CA . ALA A 1 92 ? -21.378 18.026 47.830 1.00 77.56 92 ALA A CA 1
ATOM 654 C C . ALA A 1 92 ? -21.889 19.472 47.687 1.00 77.56 92 ALA A C 1
ATOM 656 O O . ALA A 1 92 ? -21.624 20.319 48.546 1.00 77.56 92 ALA A O 1
ATOM 657 N N . ARG A 1 93 ? -22.635 19.785 46.617 1.00 78.44 93 ARG A N 1
ATOM 658 C CA . ARG A 1 93 ? -23.275 21.098 46.439 1.00 78.44 93 ARG A CA 1
ATOM 659 C C . ARG A 1 93 ? -24.437 21.286 47.413 1.00 78.44 93 ARG A C 1
ATOM 661 O O . ARG A 1 93 ? -24.532 22.351 48.013 1.00 78.44 93 ARG A O 1
A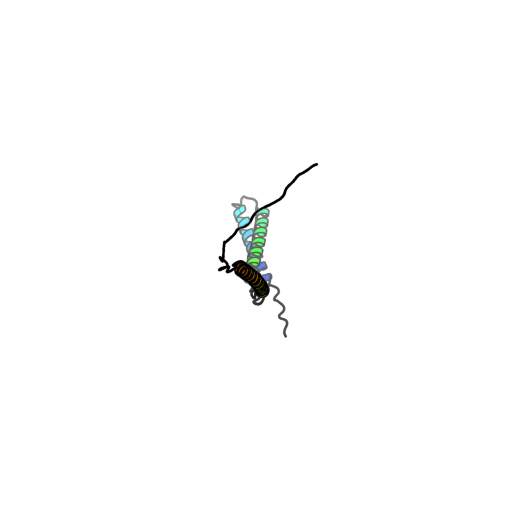TOM 668 N N . ALA A 1 94 ? -25.265 20.263 47.619 1.00 78.38 94 ALA A N 1
ATOM 669 C CA . ALA A 1 94 ? -26.364 20.293 48.581 1.00 78.38 94 ALA A CA 1
ATOM 670 C C . ALA A 1 94 ? -25.853 20.439 50.022 1.00 78.38 94 ALA A C 1
ATOM 672 O O . ALA A 1 94 ? -26.393 21.237 50.784 1.00 78.38 94 ALA A O 1
ATOM 673 N N . ARG A 1 95 ? -24.767 19.742 50.385 1.00 77.88 95 ARG A N 1
ATOM 674 C CA . ARG A 1 95 ? -24.113 19.886 51.694 1.00 77.88 95 ARG A CA 1
ATOM 675 C C . ARG A 1 95 ? -23.585 21.305 51.907 1.00 77.88 95 ARG A C 1
ATOM 677 O O . ARG A 1 95 ? -23.908 21.920 52.917 1.00 77.88 95 ARG A O 1
ATOM 684 N N . ARG A 1 96 ? -22.889 21.872 50.912 1.00 77.12 96 ARG A N 1
ATOM 685 C CA . ARG A 1 96 ? -22.425 23.271 50.964 1.00 77.12 96 ARG A CA 1
ATOM 686 C C . ARG A 1 96 ? -23.568 24.285 51.043 1.00 77.12 96 ARG A C 1
ATOM 688 O O . ARG A 1 96 ? -23.446 25.274 51.754 1.00 77.12 96 ARG A O 1
ATOM 695 N N . GLN A 1 97 ? -24.681 24.052 50.348 1.00 79.06 97 GLN A N 1
ATOM 696 C CA . GLN A 1 97 ? -25.856 24.928 50.417 1.00 79.06 97 GLN A CA 1
ATOM 697 C C . GLN A 1 97 ? -26.545 24.874 51.784 1.00 79.06 97 GLN A C 1
ATOM 699 O O . GLN A 1 97 ? -26.944 25.916 52.293 1.00 79.06 97 GLN A O 1
ATOM 704 N N . ARG A 1 98 ? -26.644 23.690 52.399 1.00 73.31 98 ARG A N 1
ATOM 705 C CA . ARG A 1 98 ? -27.192 23.526 53.755 1.00 73.31 98 ARG A CA 1
ATOM 706 C C . ARG A 1 98 ? -26.320 24.205 54.806 1.00 73.31 98 ARG A C 1
ATOM 708 O O . ARG A 1 98 ? -26.841 24.906 55.663 1.00 73.31 98 ARG A O 1
ATOM 715 N N . GLU A 1 99 ? -25.002 24.052 54.706 1.00 74.50 99 GLU A N 1
ATOM 716 C CA . GLU A 1 99 ? -24.052 24.736 55.591 1.00 74.50 99 GLU A CA 1
ATOM 717 C C . GLU A 1 99 ? -24.105 26.263 55.412 1.00 74.50 99 GLU A C 1
ATOM 719 O O . GLU A 1 99 ? -24.064 27.002 56.393 1.00 74.50 99 GLU A O 1
ATOM 724 N N . ALA A 1 100 ? -24.252 26.752 54.175 1.00 73.38 100 ALA A N 1
ATOM 725 C CA . ALA A 1 100 ? -24.410 28.179 53.899 1.00 73.38 100 ALA A CA 1
ATOM 726 C C . ALA A 1 100 ? -25.752 28.744 54.403 1.00 73.38 100 ALA A C 1
ATOM 728 O O . ALA A 1 100 ? -25.783 29.869 54.897 1.00 73.38 100 ALA A O 1
ATOM 729 N N . ALA A 1 101 ? -26.843 27.978 54.312 1.00 70.94 101 ALA A N 1
ATOM 730 C CA . ALA A 1 101 ? -28.147 28.362 54.854 1.00 70.94 101 ALA A CA 1
ATOM 731 C C . ALA A 1 101 ? -28.121 28.427 56.391 1.00 70.94 101 ALA A C 1
ATOM 733 O O . ALA A 1 101 ? -28.517 29.436 56.961 1.00 70.94 101 ALA A O 1
ATOM 734 N N . ALA A 1 102 ? -27.525 27.428 57.050 1.00 69.19 102 ALA A N 1
ATOM 735 C CA . ALA A 1 102 ? -27.386 27.405 58.507 1.00 69.19 102 ALA A CA 1
ATOM 736 C C . ALA A 1 102 ? -26.558 28.585 59.053 1.00 69.19 102 ALA A C 1
ATOM 738 O O . ALA A 1 102 ? -26.849 29.103 60.129 1.00 69.19 102 ALA A O 1
ATOM 739 N N . ARG A 1 103 ? -25.544 29.050 58.305 1.00 65.81 103 ARG A N 1
ATOM 740 C CA . ARG A 1 103 ? -24.792 30.265 58.669 1.00 65.81 103 ARG A CA 1
ATOM 741 C C . ARG A 1 103 ? -25.638 31.536 58.568 1.00 65.81 103 ARG A C 1
ATOM 743 O O . ARG A 1 103 ? -25.507 32.397 59.428 1.00 65.81 103 ARG A O 1
ATOM 750 N N . ARG A 1 104 ? -26.511 31.644 57.559 1.00 61.62 104 ARG A N 1
ATOM 751 C CA . ARG A 1 104 ? -27.413 32.799 57.398 1.00 61.62 104 ARG A CA 1
ATOM 752 C C . ARG A 1 104 ? -28.485 32.859 58.482 1.00 61.62 104 ARG A C 1
ATOM 754 O O . ARG A 1 104 ? -28.785 33.945 58.966 1.00 61.62 104 ARG A O 1
ATOM 761 N N . ASP A 1 105 ? -29.015 31.709 58.886 1.00 60.16 105 ASP A N 1
ATOM 762 C CA . ASP A 1 105 ? -30.022 31.639 59.947 1.00 60.16 105 ASP A CA 1
ATOM 763 C C . ASP A 1 105 ? -29.426 32.011 61.316 1.00 60.16 105 ASP A C 1
ATOM 765 O O . ASP A 1 105 ? -30.039 32.766 62.068 1.00 60.16 105 ASP A O 1
ATOM 769 N N . GLY A 1 106 ? -28.190 31.584 61.606 1.00 58.84 106 GLY A N 1
ATOM 770 C CA . GLY A 1 106 ? -27.477 31.981 62.827 1.00 58.84 106 GLY A CA 1
ATOM 771 C C . GLY A 1 106 ? -27.127 33.476 62.883 1.00 58.84 106 GLY A C 1
ATOM 772 O O . GLY A 1 106 ? -27.189 34.088 63.948 1.00 58.84 106 GLY A O 1
ATOM 773 N N . GLU A 1 107 ? -26.811 34.091 61.741 1.00 55.81 107 GLU A N 1
ATOM 774 C CA . GLU A 1 107 ? -26.542 35.534 61.638 1.00 55.81 107 GLU A CA 1
ATOM 775 C C . GLU A 1 107 ? -27.830 36.368 61.796 1.00 55.81 107 GLU A C 1
ATOM 777 O O . GLU A 1 107 ? -27.832 37.396 62.478 1.00 55.81 107 GLU A O 1
ATOM 782 N N . ALA A 1 108 ? -28.958 35.878 61.269 1.00 56.50 108 ALA A N 1
ATOM 783 C CA . ALA A 1 108 ? -30.280 36.472 61.475 1.00 56.50 108 ALA A CA 1
ATOM 784 C C . ALA A 1 108 ? -30.779 36.336 62.927 1.00 56.50 108 ALA A C 1
ATOM 786 O O . ALA A 1 108 ? -31.456 37.234 63.435 1.00 56.50 108 ALA A O 1
ATOM 787 N N . GLU A 1 109 ? -30.439 35.243 63.616 1.00 56.94 109 GLU A N 1
ATOM 788 C CA . GLU A 1 109 ? -30.772 35.045 65.030 1.00 56.94 109 GLU A CA 1
ATOM 789 C C . GLU A 1 109 ? -29.927 35.941 65.951 1.00 56.94 109 GLU A C 1
ATOM 791 O O . GLU A 1 109 ? -30.458 36.532 66.894 1.00 56.94 109 GLU A O 1
ATOM 796 N N . PHE A 1 110 ? -28.637 36.126 65.648 1.00 54.72 110 PHE A N 1
ATOM 797 C CA . PHE A 1 110 ? -27.768 37.045 66.390 1.00 54.72 110 PHE A CA 1
ATOM 798 C C . PHE A 1 110 ? -28.202 38.508 66.204 1.00 54.72 110 PHE A C 1
ATOM 800 O O . PHE A 1 110 ? -28.318 39.244 67.181 1.00 54.72 110 PHE A O 1
ATOM 807 N N . GLY A 1 111 ? -28.568 38.911 64.980 1.00 54.16 111 GLY A N 1
ATOM 808 C CA . GLY A 1 111 ? -29.146 40.234 64.713 1.00 54.16 111 GLY A CA 1
ATOM 809 C C . GLY A 1 111 ? -30.500 40.472 65.398 1.00 54.16 111 GLY A C 1
ATOM 810 O O . GLY A 1 111 ? -30.822 41.606 65.746 1.00 54.16 111 GLY A O 1
ATOM 811 N N . ARG A 1 112 ? -31.278 39.410 65.657 1.00 52.91 112 ARG A N 1
ATOM 812 C CA . ARG A 1 112 ? -32.554 39.488 66.387 1.00 52.91 112 ARG A CA 1
ATOM 813 C C . ARG A 1 112 ? -32.368 39.627 67.902 1.00 52.91 112 ARG A C 1
ATOM 815 O O . ARG A 1 112 ? -33.184 40.281 68.538 1.00 52.91 112 ARG A O 1
ATOM 822 N N . ARG A 1 113 ? -31.303 39.058 68.482 1.00 53.91 113 ARG A N 1
ATOM 823 C CA . ARG A 1 113 ? -30.991 39.208 69.920 1.00 53.91 113 ARG A CA 1
ATOM 824 C C . ARG A 1 113 ? -30.367 40.562 70.280 1.00 53.91 113 ARG A C 1
ATOM 826 O O . ARG A 1 113 ? -30.391 40.931 71.446 1.00 53.91 113 ARG A O 1
ATOM 833 N N . VAL A 1 114 ? -29.829 41.304 69.308 1.00 53.91 114 VAL A N 1
ATOM 834 C CA . VAL A 1 114 ? -29.140 42.597 69.526 1.00 53.91 114 VAL A CA 1
ATOM 835 C C . VAL A 1 114 ? -30.065 43.808 69.290 1.00 53.91 114 VAL A C 1
ATOM 837 O O . VAL A 1 114 ? -29.605 44.941 69.179 1.00 53.91 114 VAL A O 1
ATOM 840 N N . ARG A 1 115 ? -31.390 43.614 69.264 1.00 47.94 115 ARG A N 1
ATOM 841 C CA . ARG A 1 115 ? -32.354 44.723 69.320 1.00 47.94 115 ARG A CA 1
ATOM 842 C C . ARG A 1 115 ? -33.042 44.727 70.691 1.00 47.94 115 ARG A C 1
ATOM 844 O O . ARG A 1 115 ? -34.021 44.006 70.858 1.00 47.94 115 ARG A O 1
ATOM 851 N N . PRO A 1 116 ? -32.518 45.464 71.687 1.00 49.97 116 PRO A N 1
ATOM 852 C CA . PRO A 1 116 ? -33.212 45.631 72.951 1.00 49.97 116 PRO A CA 1
ATOM 853 C C . PRO A 1 116 ? -34.352 46.637 72.760 1.00 49.97 116 PRO A C 1
ATOM 855 O O . PRO A 1 116 ? -34.117 47.794 72.414 1.00 49.97 116 PRO A O 1
ATOM 858 N N . ASP A 1 117 ? -35.584 46.178 72.972 1.00 57.56 117 ASP A N 1
ATOM 859 C CA . ASP A 1 117 ? -36.684 47.051 73.375 1.00 57.56 117 ASP A CA 1
ATOM 860 C C . ASP A 1 117 ? -36.321 47.623 74.754 1.00 57.56 117 ASP A C 1
ATOM 862 O O . ASP A 1 117 ? -36.351 46.915 75.760 1.00 57.56 117 ASP A O 1
ATOM 866 N N . THR A 1 118 ? -35.931 48.894 74.806 1.00 47.53 118 THR A N 1
ATOM 867 C CA . THR A 1 118 ? -35.875 49.672 76.051 1.00 47.53 118 THR A CA 1
ATOM 868 C C . THR A 1 118 ? -36.863 50.816 75.937 1.00 47.53 118 THR A C 1
ATOM 870 O O . THR A 1 118 ? -36.540 51.862 75.376 1.00 47.53 118 THR A O 1
ATOM 873 N N . GLU A 1 119 ? -38.061 50.611 76.482 1.00 46.16 119 GLU A N 1
ATOM 874 C CA . GLU A 1 119 ? -38.982 51.688 76.832 1.00 46.16 119 GLU A CA 1
ATOM 875 C C . GLU A 1 119 ? -39.094 51.786 78.360 1.00 46.16 119 GLU A C 1
ATOM 877 O O . GLU A 1 119 ? -39.608 50.883 79.014 1.00 46.16 119 GLU A O 1
ATOM 882 N N . GLY A 1 120 ? -38.613 52.918 78.886 1.00 44.62 120 GLY A N 1
ATOM 883 C CA . GLY A 1 120 ? -39.232 53.642 79.995 1.00 44.62 120 GLY A CA 1
ATOM 884 C C . GLY A 1 120 ? -38.759 53.339 81.413 1.00 44.62 120 GLY A C 1
ATOM 885 O O . GLY A 1 120 ? -39.376 52.519 82.072 1.00 44.62 120 GLY A O 1
ATOM 886 N N . GLU A 1 121 ? -37.815 54.138 81.927 1.00 47.62 121 GLU A N 1
ATOM 887 C CA . GLU A 1 121 ? -37.857 54.636 83.317 1.00 47.62 121 GLU A CA 1
ATOM 888 C C . GLU A 1 121 ? -37.302 56.073 83.387 1.00 47.62 121 GLU A C 1
ATOM 890 O O . GLU A 1 121 ? -36.211 56.331 83.888 1.00 47.62 121 GLU A O 1
ATOM 895 N N . ASP A 1 122 ? -38.093 57.028 82.886 1.00 47.41 122 ASP A N 1
ATOM 896 C CA . ASP A 1 122 ? -37.993 58.446 83.246 1.00 47.41 122 ASP A CA 1
ATOM 897 C C . ASP A 1 122 ? -38.936 58.7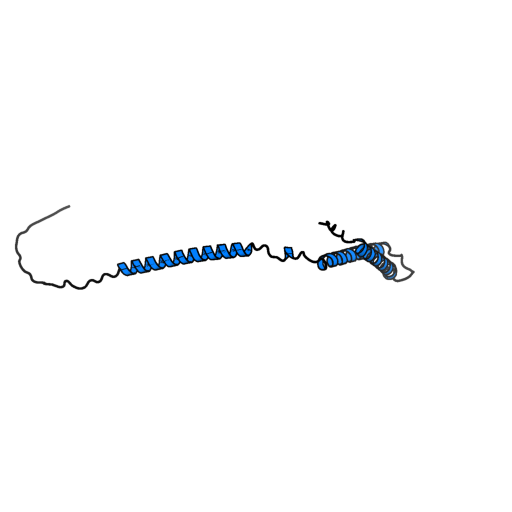10 84.429 1.00 47.41 122 ASP A C 1
ATOM 899 O O . ASP A 1 122 ? -40.085 59.117 84.246 1.00 47.41 122 ASP A O 1
ATOM 903 N N . LEU A 1 123 ? -38.478 58.477 85.661 1.00 50.66 123 LEU A N 1
ATOM 904 C CA . LEU A 1 123 ? -39.200 58.903 86.862 1.00 50.66 123 LEU A CA 1
ATOM 905 C C . LEU A 1 123 ? -38.252 59.554 87.878 1.00 50.66 123 LEU A C 1
ATOM 907 O O . LEU A 1 123 ? -37.516 58.893 88.601 1.00 50.66 123 LEU A O 1
ATOM 911 N N . LEU A 1 124 ? -38.417 60.879 87.976 1.00 54.69 124 LEU A N 1
ATOM 912 C CA . LEU A 1 124 ? -38.233 61.715 89.169 1.00 54.69 124 LEU A CA 1
ATOM 913 C C . LEU A 1 124 ? -36.815 62.223 89.467 1.00 54.69 124 LEU A C 1
ATOM 915 O O . LEU A 1 124 ? -36.113 61.762 90.362 1.00 54.69 124 LEU A O 1
ATOM 919 N N . GLY A 1 125 ? -36.488 63.355 88.840 1.00 40.94 125 GLY A N 1
ATOM 920 C CA . GLY A 1 125 ? -35.678 64.369 89.507 1.00 40.94 125 GLY A CA 1
ATOM 921 C C . GLY A 1 125 ? -36.441 65.018 90.669 1.00 40.94 125 GLY A C 1
ATOM 922 O O . GLY A 1 125 ? -37.557 65.494 90.465 1.00 40.94 125 GLY A O 1
ATOM 923 N N . ARG A 1 126 ? -35.824 65.081 91.861 1.00 45.12 126 ARG A N 1
ATOM 924 C CA . ARG A 1 126 ? -35.989 66.141 92.884 1.00 45.12 126 ARG A CA 1
ATOM 925 C C . ARG A 1 126 ? -34.937 65.976 94.004 1.00 45.12 126 ARG A C 1
ATOM 927 O O . ARG A 1 126 ? -34.949 64.966 94.692 1.00 45.12 126 ARG A O 1
ATOM 934 N N . GLY A 1 127 ? -34.031 66.957 94.168 1.00 43.03 127 GLY A N 1
ATOM 935 C CA . GLY A 1 127 ? -33.096 67.089 95.319 1.00 43.03 127 GLY A CA 1
ATOM 936 C C . GLY A 1 127 ? -33.803 67.567 96.607 1.00 43.03 127 GLY A C 1
ATOM 937 O O . GLY A 1 127 ? -35.025 67.414 96.656 1.00 43.03 127 GLY A O 1
ATOM 938 N N . PRO A 1 128 ? -33.157 68.238 97.600 1.00 52.38 128 PRO A N 1
ATOM 939 C CA . PRO A 1 128 ? -31.745 68.652 97.764 1.00 52.38 128 PRO A CA 1
ATOM 940 C C . PRO A 1 128 ? -31.142 68.381 99.182 1.00 52.38 128 PRO A C 1
ATOM 942 O O . PRO A 1 128 ? -31.857 67.997 100.102 1.00 52.38 128 PRO A O 1
ATOM 945 N N . GLY A 1 129 ? -29.844 68.669 99.389 1.00 44.00 129 GLY A N 1
ATOM 946 C CA . GLY A 1 129 ? -29.252 68.847 100.733 1.00 44.00 129 GLY A CA 1
ATOM 947 C C . GLY A 1 129 ? -27.730 68.635 100.829 1.00 44.00 129 GLY A C 1
ATOM 948 O O . GLY A 1 129 ? -27.273 67.502 100.909 1.00 44.00 129 GLY A O 1
ATOM 949 N N . THR A 1 130 ? -26.957 69.724 100.834 1.00 49.41 130 THR A N 1
ATOM 950 C CA . THR A 1 130 ? -25.618 69.861 101.475 1.00 49.41 130 THR A CA 1
ATOM 951 C C . THR A 1 130 ? -25.816 70.251 102.964 1.00 49.41 130 THR A C 1
ATOM 953 O O . THR A 1 130 ? -26.984 70.488 103.297 1.00 49.41 130 THR A O 1
ATOM 956 N N . PRO A 1 131 ? -24.812 70.405 103.876 1.00 54.97 131 PRO A N 1
ATOM 957 C CA . PRO A 1 131 ? -23.323 70.415 103.803 1.00 54.97 131 PRO A CA 1
ATOM 958 C C . PRO A 1 131 ? -22.642 69.486 104.862 1.00 54.97 131 PRO A C 1
ATOM 960 O O . PRO A 1 131 ? -23.338 68.867 105.655 1.00 54.97 131 PRO A O 1
ATOM 963 N N . ASP A 1 132 ? -21.343 69.164 104.838 1.00 50.38 132 ASP A N 1
ATOM 964 C CA . ASP A 1 132 ? -20.145 69.799 105.471 1.00 50.38 132 ASP A CA 1
ATOM 965 C C . ASP A 1 132 ? -19.235 68.566 105.785 1.00 50.38 132 ASP A C 1
ATOM 967 O O . ASP A 1 132 ? -19.774 67.495 106.059 1.00 50.38 132 ASP A O 1
ATOM 971 N N . ASP A 1 133 ? -17.925 68.455 105.566 1.00 55.19 133 ASP A N 1
ATOM 972 C CA . ASP A 1 133 ? -16.775 69.152 106.140 1.00 55.19 133 ASP A CA 1
ATOM 973 C C . ASP A 1 133 ? -15.520 68.653 105.372 1.00 55.19 133 ASP A C 1
ATOM 975 O O . ASP A 1 133 ? -15.434 67.477 105.004 1.00 55.19 133 ASP A O 1
ATOM 979 N N . GLY A 1 134 ? -14.527 69.516 105.115 1.00 50.25 134 GLY A N 1
ATOM 980 C CA . GLY A 1 134 ? -13.215 69.122 104.554 1.00 50.25 134 GLY A CA 1
ATOM 981 C C . GLY A 1 134 ? -12.312 68.381 105.568 1.00 50.25 134 GLY A C 1
ATOM 982 O O . GLY A 1 134 ? -12.808 67.909 106.585 1.00 50.25 134 GLY A O 1
ATOM 983 N N . PRO A 1 135 ? -10.967 68.340 105.413 1.00 56.28 135 PRO A N 1
ATOM 984 C CA . PRO A 1 135 ? -10.134 68.727 104.274 1.00 56.28 135 PRO A CA 1
ATOM 985 C C . PRO A 1 135 ? -9.041 6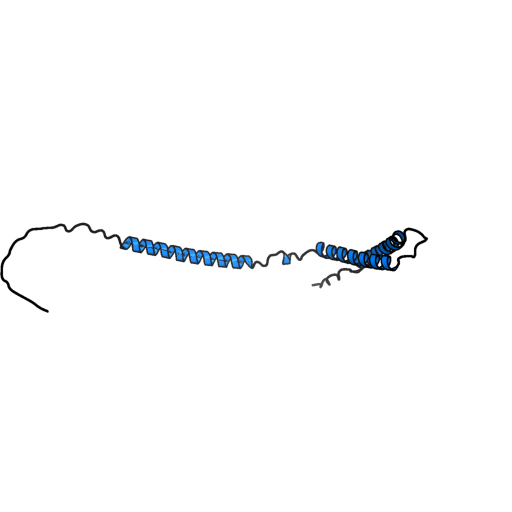7.682 103.895 1.00 56.28 135 PRO A C 1
ATOM 987 O O . PRO A 1 135 ? -8.768 66.733 104.617 1.00 56.28 135 PRO A O 1
ATOM 990 N N . ALA A 1 136 ? -8.343 67.980 102.790 1.00 52.66 136 ALA A N 1
ATOM 991 C CA . ALA A 1 136 ? -6.897 67.800 102.570 1.00 52.66 136 ALA A CA 1
ATOM 992 C C . ALA A 1 136 ? -6.283 66.370 102.620 1.00 52.66 136 ALA A C 1
ATOM 994 O O . ALA A 1 136 ? -6.138 65.765 103.670 1.00 52.66 136 ALA A O 1
ATOM 995 N N . ALA A 1 137 ? -5.806 65.812 101.499 1.00 60.06 137 ALA A N 1
ATOM 996 C CA . ALA A 1 137 ? -4.536 66.145 100.818 1.00 60.06 137 ALA A CA 1
ATOM 997 C C . ALA A 1 137 ? -3.579 64.904 100.855 1.00 60.06 137 ALA A C 1
ATOM 999 O O . ALA A 1 137 ? -4.024 63.830 101.243 1.00 60.06 137 ALA A O 1
ATOM 1000 N N . PRO A 1 138 ? -2.326 64.960 100.359 1.00 58.31 138 PRO A N 1
ATOM 1001 C CA . PRO A 1 138 ? -2.003 64.508 99.001 1.00 58.31 138 PRO A CA 1
ATOM 1002 C C . PRO A 1 138 ? -0.759 63.582 98.931 1.00 58.31 138 PRO A C 1
ATOM 1004 O O . PRO A 1 138 ? -0.133 63.284 99.943 1.00 58.31 138 PRO A O 1
ATOM 1007 N N . ARG A 1 139 ? -0.293 63.357 97.689 1.00 50.06 139 ARG A N 1
ATOM 1008 C CA . ARG A 1 139 ? 1.070 62.934 97.273 1.00 50.06 139 ARG A CA 1
ATOM 1009 C C . ARG A 1 139 ? 1.282 61.417 97.341 1.00 50.06 139 ARG A C 1
ATOM 1011 O O . ARG A 1 139 ? 0.778 60.761 98.236 1.00 50.06 139 ARG A O 1
ATOM 1018 N N . SER A 1 140 ? 1.975 60.799 96.394 1.00 55.00 140 SER A N 1
ATOM 1019 C CA . SER A 1 140 ? 3.052 61.268 95.507 1.00 55.00 140 SER A CA 1
ATOM 1020 C C . SER A 1 140 ? 3.060 60.486 94.204 1.00 55.00 140 SER A C 1
ATOM 1022 O O . SER A 1 140 ? 2.814 59.263 94.299 1.00 55.00 140 SER A O 1
#

Sequence (140 aa):
MAQRKGSRADVKGPLILSTVMAVVAFAAVAIFATGGTDNALRLDLALIAAGIAFIATVVVSATLMIVERPNDPSLGQGTGVNRSSARLYAEARARRQREAAARRDGEAEFGRRVRPDTEGEDLLGRGPGTPDDGPAAPRS

Organism: NCBI:txid446860

Radius of gyration: 49.21 Å; chains: 1; bounding box: 58×92×133 Å

Foldseek 3Di:
DDPPPDPPPPVVVLQVVLQVQLVVQLVVCQVVVQVDDVRDRPNVRSNVRSVVSSVVSSVVVVVVVVVPDDDDVVVVPPPCVVVVVVVVVVVVVVVVVVVVVVVVVVVVVVVVVPDDPDDDDPDDDDDDDDDDDDDDDDDD

Secondary structure (DSSP, 8-state):
----------THHHHHHHHHHHHHHHHHHHHHTT-STTS---HHHHHHHHHHHHHHHHHHHHHHHHHHSPPPHHHHS--SHHHHHHHHHHHHHHHHHHHHHHHHHHHHHHHHHT--------------------------

pLDDT: mean 71.92, std 17.92, range [35.81, 98.06]